Protein AF-A0A2I0NYL1-F1 (afdb_monomer_lite)

Sequence (52 aa):
TIPDMVKVYNPAFDATPAALDTGIITEHGIFRLPDDLSVIRQMRSGMRDGVL

Structure (mmCIF, N/CA/C/O backbone):
data_AF-A0A2I0NYL1-F1
#
_entry.id   AF-A0A2I0NYL1-F1
#
loop_
_atom_site.group_PDB
_atom_site.id
_atom_site.type_symbol
_atom_site.label_atom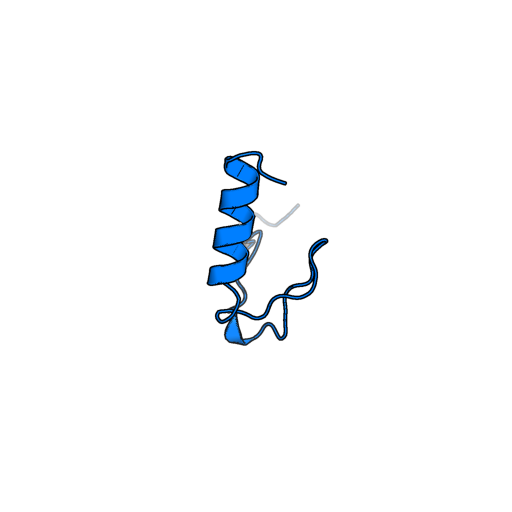_id
_atom_site.label_alt_id
_atom_site.label_comp_id
_atom_site.label_asym_id
_atom_site.label_entity_id
_atom_site.label_seq_id
_atom_site.pdbx_PDB_ins_code
_atom_site.Cartn_x
_atom_site.Cartn_y
_atom_site.Cartn_z
_atom_site.occupancy
_atom_site.B_iso_or_equiv
_atom_site.auth_seq_id
_atom_site.auth_comp_id
_atom_site.auth_asym_id
_atom_site.auth_atom_id
_atom_site.pdbx_PDB_model_num
ATOM 1 N N . THR A 1 1 ? 31.518 0.750 -16.376 1.00 68.62 1 THR A N 1
ATOM 2 C CA . THR A 1 1 ? 30.816 1.673 -17.291 1.00 68.62 1 THR A CA 1
ATOM 3 C C . THR A 1 1 ? 29.777 0.890 -18.060 1.00 68.62 1 THR A C 1
ATOM 5 O O . THR A 1 1 ? 30.052 -0.255 -18.397 1.00 68.62 1 THR A O 1
ATOM 8 N N . ILE A 1 2 ? 28.586 1.449 -18.263 1.00 77.38 2 ILE A N 1
ATOM 9 C CA . ILE A 1 2 ? 27.523 0.826 -19.070 1.00 77.38 2 ILE A CA 1
ATOM 10 C C . ILE A 1 2 ? 27.840 1.105 -20.552 1.00 77.38 2 ILE A C 1
ATOM 12 O O . ILE A 1 2 ? 28.262 2.222 -20.836 1.00 77.38 2 ILE A O 1
ATOM 16 N N . PRO A 1 3 ? 27.689 0.143 -21.482 1.00 87.12 3 PRO A N 1
ATOM 17 C CA . PRO A 1 3 ? 27.942 0.390 -22.902 1.00 87.12 3 PRO A CA 1
ATOM 18 C C . PRO A 1 3 ? 26.972 1.425 -23.495 1.00 87.12 3 PRO A C 1
ATOM 20 O O . PRO A 1 3 ? 25.769 1.355 -23.244 1.00 87.12 3 PRO A O 1
ATOM 23 N N . ASP A 1 4 ? 27.489 2.327 -24.334 1.00 83.56 4 ASP A N 1
ATOM 24 C CA . ASP A 1 4 ? 26.805 3.550 -24.800 1.00 83.56 4 ASP A CA 1
ATOM 25 C C . ASP A 1 4 ? 25.447 3.330 -25.492 1.00 83.56 4 ASP A C 1
ATOM 27 O O . ASP A 1 4 ? 24.598 4.215 -25.507 1.00 83.56 4 ASP A O 1
ATOM 31 N N . MET A 1 5 ? 25.218 2.148 -26.065 1.00 83.19 5 MET A N 1
ATOM 32 C CA . MET A 1 5 ? 24.040 1.844 -26.890 1.00 83.19 5 MET A CA 1
ATOM 33 C C . MET A 1 5 ? 22.990 0.986 -26.169 1.00 83.19 5 MET A C 1
ATOM 35 O O . MET A 1 5 ? 22.005 0.560 -26.779 1.00 83.19 5 MET A O 1
ATOM 39 N N . VAL A 1 6 ? 23.187 0.695 -24.880 1.00 88.62 6 VAL A N 1
ATOM 40 C CA . VAL A 1 6 ? 22.242 -0.124 -24.113 1.00 88.62 6 VAL A CA 1
ATOM 41 C C . VAL A 1 6 ? 21.079 0.747 -23.650 1.00 88.62 6 VAL A C 1
ATOM 43 O O . VAL A 1 6 ? 21.243 1.660 -22.844 1.00 88.62 6 VAL A O 1
ATOM 46 N N . LYS A 1 7 ? 19.871 0.443 -24.136 1.00 89.81 7 LYS A N 1
ATOM 47 C CA . LYS A 1 7 ? 18.642 1.025 -23.588 1.00 89.81 7 LYS A CA 1
ATOM 48 C C . LYS A 1 7 ? 18.460 0.531 -22.154 1.00 89.81 7 LYS A C 1
ATOM 50 O O . LYS A 1 7 ? 18.349 -0.672 -21.932 1.00 89.81 7 LYS A O 1
ATOM 55 N N . VAL A 1 8 ? 18.407 1.457 -21.201 1.00 88.88 8 VAL A N 1
ATOM 56 C CA . VAL A 1 8 ? 18.195 1.157 -19.781 1.00 88.88 8 VAL A CA 1
ATOM 57 C C . VAL A 1 8 ? 16.806 1.626 -19.369 1.00 88.88 8 VAL A C 1
ATOM 59 O O . VAL A 1 8 ? 16.434 2.774 -19.607 1.00 88.88 8 VAL A O 1
ATOM 62 N N . TYR A 1 9 ? 16.058 0.739 -18.718 1.00 91.25 9 TYR A N 1
ATOM 63 C CA . TYR A 1 9 ? 14.869 1.099 -17.957 1.00 91.25 9 TYR A CA 1
ATOM 64 C C . TYR A 1 9 ? 15.215 1.000 -16.471 1.00 91.25 9 TYR A C 1
ATOM 66 O O . TYR A 1 9 ? 15.444 -0.094 -15.965 1.00 91.25 9 TYR A O 1
ATOM 74 N N . ASN A 1 10 ? 15.321 2.149 -15.800 1.00 93.50 10 ASN A N 1
ATOM 75 C CA . ASN A 1 10 ? 15.698 2.244 -14.387 1.00 93.50 10 ASN A CA 1
ATOM 76 C C . ASN A 1 10 ? 14.747 3.190 -13.636 1.00 93.50 10 ASN A C 1
ATOM 78 O O . ASN A 1 10 ? 15.151 4.292 -13.251 1.00 93.50 10 ASN A O 1
ATOM 82 N N . PRO A 1 11 ? 13.461 2.828 -13.499 1.00 95.31 11 PRO A N 1
ATOM 83 C CA . PRO A 1 11 ? 12.570 3.563 -12.617 1.00 95.31 11 PRO A CA 1
ATOM 84 C C . PRO A 1 11 ? 13.052 3.404 -11.170 1.00 95.31 11 PRO A C 1
ATOM 86 O O . PRO A 1 11 ? 13.461 2.323 -10.760 1.00 95.31 11 PRO A O 1
ATOM 89 N N . ALA A 1 12 ? 12.992 4.481 -10.388 1.00 97.19 12 ALA A N 1
ATOM 90 C CA . ALA A 1 12 ? 13.375 4.423 -8.978 1.00 97.19 12 ALA A CA 1
ATOM 91 C C . ALA A 1 12 ? 12.367 3.626 -8.130 1.00 97.19 12 ALA A C 1
ATOM 93 O O . ALA A 1 12 ? 12.757 3.004 -7.148 1.00 97.19 12 ALA A O 1
ATOM 94 N N . PHE A 1 13 ? 11.086 3.655 -8.513 1.00 97.19 13 PHE A N 1
ATOM 95 C CA . PHE A 1 13 ? 9.978 3.028 -7.793 1.00 97.19 13 PHE A CA 1
ATOM 96 C C . PHE A 1 13 ? 8.871 2.595 -8.759 1.00 97.19 13 PHE A C 1
ATOM 98 O O . PHE A 1 13 ? 8.768 3.119 -9.873 1.00 97.19 13 PHE A O 1
ATOM 105 N N . ASP A 1 14 ? 8.005 1.708 -8.281 1.00 96.94 14 ASP A N 1
ATOM 106 C CA . ASP A 1 14 ? 6.695 1.401 -8.845 1.00 96.94 14 ASP A CA 1
ATOM 107 C C . ASP A 1 14 ? 5.596 1.625 -7.787 1.00 96.94 14 ASP A C 1
ATOM 109 O O . ASP A 1 14 ? 5.865 2.036 -6.656 1.00 96.94 14 ASP A O 1
ATOM 113 N N . ALA A 1 15 ? 4.336 1.443 -8.180 1.00 96.25 15 ALA A N 1
ATOM 114 C CA . ALA A 1 15 ? 3.197 1.561 -7.281 1.00 96.25 15 ALA A CA 1
ATOM 115 C C . ALA A 1 15 ? 2.522 0.199 -7.131 1.00 96.25 15 ALA A C 1
ATOM 117 O O . ALA A 1 15 ? 2.122 -0.415 -8.121 1.00 96.25 15 ALA A O 1
ATOM 118 N N . THR A 1 16 ? 2.339 -0.236 -5.886 1.00 96.12 16 THR A N 1
ATOM 119 C CA . THR A 1 16 ? 1.542 -1.423 -5.563 1.00 96.12 16 THR A CA 1
ATOM 120 C C . THR A 1 16 ? 0.068 -1.021 -5.414 1.00 96.12 16 THR A C 1
ATOM 122 O O . THR A 1 16 ? -0.231 -0.085 -4.668 1.00 96.12 16 THR A O 1
ATOM 125 N N . PRO A 1 17 ? -0.881 -1.664 -6.123 1.00 96.31 17 PRO A N 1
ATOM 126 C CA . PRO A 1 17 ? -2.304 -1.432 -5.900 1.00 96.31 17 PRO A CA 1
ATOM 127 C C . PRO A 1 17 ? -2.714 -1.804 -4.472 1.00 96.31 17 PRO A C 1
ATOM 129 O O . PRO A 1 17 ? -2.464 -2.922 -4.035 1.00 96.31 17 PRO A O 1
ATOM 132 N N . ALA A 1 18 ? -3.442 -0.917 -3.790 1.00 95.00 18 ALA A N 1
ATOM 133 C CA . ALA A 1 18 ? -3.832 -1.101 -2.386 1.00 95.00 18 ALA A CA 1
ATOM 134 C C . ALA A 1 18 ? -4.629 -2.391 -2.110 1.00 95.00 18 ALA A C 1
ATOM 136 O O . ALA A 1 18 ? -4.594 -2.910 -1.004 1.00 95.00 18 ALA A O 1
ATOM 137 N N . ALA A 1 19 ? -5.324 -2.938 -3.115 1.00 95.12 19 ALA A N 1
ATOM 138 C CA . ALA A 1 19 ? -6.047 -4.207 -2.993 1.00 95.12 19 ALA A CA 1
ATOM 139 C C . ALA A 1 19 ? -5.128 -5.429 -2.775 1.00 95.12 19 ALA A C 1
ATOM 141 O O . ALA A 1 19 ? -5.626 -6.502 -2.441 1.00 95.12 19 ALA A O 1
ATOM 142 N N . LEU A 1 20 ? -3.813 -5.288 -2.990 1.00 97.06 20 LEU A N 1
ATOM 143 C CA . LEU A 1 20 ? -2.816 -6.327 -2.715 1.00 97.06 20 LEU A CA 1
ATOM 144 C C . LEU A 1 20 ? -2.225 -6.219 -1.301 1.00 97.06 20 LEU A C 1
ATOM 146 O O . LEU A 1 20 ? -1.636 -7.185 -0.813 1.00 97.06 20 LEU A O 1
ATOM 150 N N . ASP A 1 21 ? -2.413 -5.086 -0.625 1.00 96.25 21 ASP A N 1
ATOM 151 C CA . ASP A 1 21 ? -1.912 -4.872 0.726 1.00 96.25 21 ASP A CA 1
ATOM 152 C C . ASP A 1 21 ? -2.925 -5.403 1.746 1.00 96.25 21 ASP A C 1
ATOM 154 O O . ASP A 1 21 ? -4.039 -4.899 1.874 1.00 96.25 21 ASP A O 1
ATOM 158 N N . THR A 1 22 ? -2.537 -6.408 2.537 1.00 97.50 22 THR A N 1
ATOM 159 C CA . THR A 1 22 ? -3.394 -6.904 3.638 1.00 97.50 22 THR A CA 1
ATOM 160 C C . THR A 1 22 ? -3.564 -5.858 4.748 1.00 97.50 22 THR A C 1
ATOM 162 O O . THR A 1 22 ? -4.567 -5.854 5.464 1.00 97.50 22 THR A O 1
ATOM 165 N N . GLY A 1 23 ? -2.580 -4.971 4.904 1.00 97.06 23 GLY A N 1
ATOM 166 C CA . GLY A 1 23 ? -2.629 -3.845 5.823 1.00 97.06 23 GLY A CA 1
ATOM 167 C C . GLY 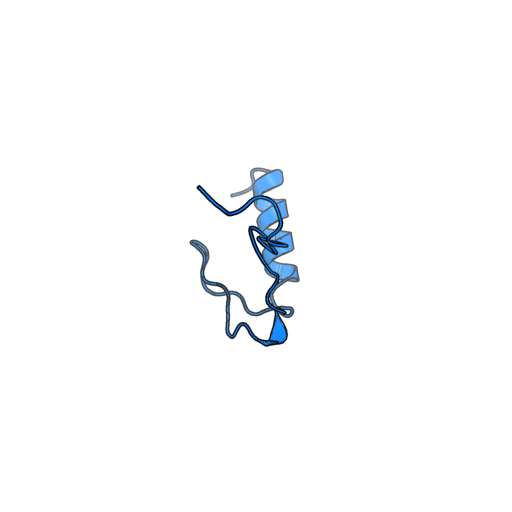A 1 23 ? -1.335 -3.035 5.814 1.00 97.06 23 GLY A C 1
ATOM 168 O O . GLY A 1 23 ? -0.274 -3.536 5.447 1.00 97.06 23 GLY A O 1
ATOM 169 N N . ILE A 1 24 ? -1.435 -1.784 6.250 1.00 97.06 24 ILE A N 1
ATOM 170 C CA . ILE A 1 24 ? -0.337 -0.829 6.399 1.00 97.06 24 ILE A CA 1
ATOM 171 C C . ILE A 1 24 ? -0.056 -0.671 7.893 1.00 97.06 24 ILE A C 1
ATOM 173 O O . ILE A 1 24 ? -0.950 -0.302 8.652 1.00 97.06 24 ILE A O 1
ATOM 177 N N . ILE A 1 25 ? 1.176 -0.952 8.317 1.00 97.44 25 ILE A N 1
ATOM 178 C CA . ILE A 1 25 ? 1.603 -0.813 9.716 1.00 97.44 25 ILE A CA 1
ATOM 179 C C . ILE A 1 25 ? 2.230 0.568 9.913 1.00 97.44 25 ILE A C 1
ATOM 181 O O . ILE A 1 25 ? 3.130 0.953 9.167 1.00 97.44 25 ILE A O 1
ATOM 185 N N . THR A 1 26 ? 1.780 1.285 10.939 1.00 96.06 26 THR A N 1
ATOM 186 C CA . THR A 1 26 ? 2.334 2.574 11.366 1.00 96.06 26 THR A CA 1
ATOM 187 C C . THR A 1 26 ? 2.508 2.608 12.888 1.00 96.06 26 THR A C 1
ATOM 189 O O . THR A 1 26 ? 2.110 1.686 13.604 1.00 96.06 26 THR A O 1
ATOM 192 N N . GLU A 1 27 ? 3.069 3.693 13.410 1.00 95.12 27 GLU A N 1
ATOM 193 C CA . GLU A 1 27 ? 3.152 3.993 14.843 1.00 95.12 27 GLU A CA 1
ATOM 194 C C . GLU A 1 27 ? 1.780 4.133 15.530 1.00 95.12 27 GLU A C 1
ATOM 196 O O . GLU A 1 27 ? 1.688 4.058 16.754 1.00 95.12 27 GLU A O 1
ATOM 201 N N . HIS A 1 28 ? 0.711 4.305 14.749 1.00 92.88 28 HIS A N 1
ATOM 202 C CA . HIS A 1 28 ? -0.666 4.441 15.226 1.00 92.88 28 HIS A CA 1
ATOM 203 C C . HIS A 1 28 ? -1.479 3.140 15.119 1.00 92.88 28 HIS A C 1
ATOM 205 O O . HIS A 1 28 ? -2.655 3.129 15.484 1.00 92.88 28 HIS A O 1
ATOM 211 N N . GLY A 1 29 ? -0.872 2.048 14.640 1.00 95.19 29 GLY A N 1
ATOM 212 C CA . GLY A 1 29 ? -1.512 0.739 14.504 1.00 95.19 29 GLY A CA 1
ATOM 213 C C . GLY A 1 29 ? -1.520 0.210 13.069 1.00 95.19 29 GLY A C 1
ATOM 214 O O . GLY A 1 29 ? -0.658 0.543 12.260 1.00 95.19 29 GLY A O 1
ATOM 215 N N . ILE A 1 30 ? -2.480 -0.670 12.769 1.00 97.06 30 ILE A N 1
ATOM 216 C CA . ILE A 1 30 ? -2.627 -1.317 11.458 1.00 97.06 30 ILE A CA 1
ATOM 217 C C . ILE A 1 30 ? -3.854 -0.746 10.751 1.00 97.06 30 ILE A C 1
ATOM 219 O O . ILE A 1 30 ? -4.950 -0.817 11.306 1.00 97.06 30 ILE A O 1
ATOM 223 N N . PHE A 1 31 ? -3.677 -0.273 9.517 1.00 97.19 31 PHE A N 1
ATOM 224 C CA . PHE A 1 31 ? -4.744 0.251 8.662 1.00 97.19 31 PHE A CA 1
ATOM 225 C C . PHE A 1 31 ? -5.010 -0.649 7.453 1.00 97.19 31 PHE A C 1
ATOM 227 O O . PHE A 1 31 ? -4.079 -1.155 6.828 1.00 97.19 31 PHE A O 1
ATOM 234 N N . ARG A 1 32 ? -6.277 -0.822 7.087 1.00 97.19 32 ARG A N 1
ATOM 235 C CA . ARG A 1 32 ? -6.749 -1.552 5.907 1.00 97.19 32 ARG A CA 1
ATOM 236 C C . ARG A 1 32 ? -7.349 -0.572 4.916 1.00 97.19 32 ARG A C 1
ATOM 238 O O . ARG A 1 32 ? -8.229 0.216 5.256 1.00 97.19 32 ARG A O 1
ATOM 245 N N . LEU A 1 33 ? -6.854 -0.603 3.683 1.00 96.25 33 LEU A N 1
ATOM 246 C CA . LEU A 1 33 ? -7.342 0.276 2.630 1.00 96.25 33 LEU A CA 1
ATOM 247 C C . LEU A 1 33 ? -8.397 -0.426 1.762 1.00 96.25 33 LEU A C 1
ATOM 249 O O . LEU A 1 33 ? -8.263 -1.617 1.492 1.00 96.25 33 LEU A O 1
ATOM 253 N N . PRO A 1 34 ? -9.413 0.316 1.278 1.00 94.56 34 PRO A N 1
ATOM 254 C CA . PRO A 1 34 ? -9.664 1.743 1.522 1.00 94.56 34 PRO A CA 1
ATOM 255 C C . PRO A 1 34 ? -10.450 2.037 2.816 1.00 94.56 34 PRO A C 1
ATOM 257 O O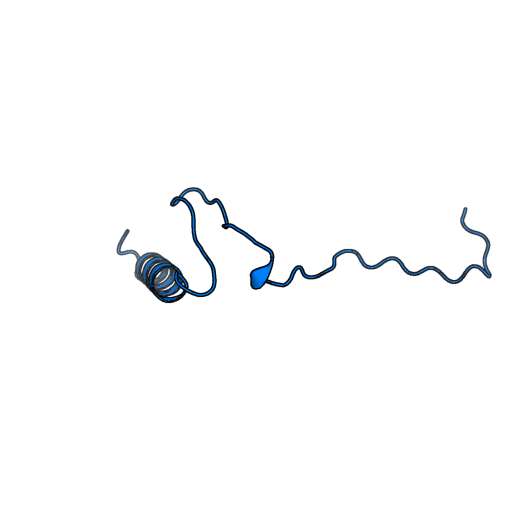 . PRO A 1 34 ? -10.713 3.207 3.099 1.00 94.56 34 PRO A O 1
ATOM 260 N N . ASP A 1 35 ? -10.839 1.011 3.572 1.00 95.81 35 ASP A N 1
ATOM 261 C CA . ASP A 1 35 ? -11.810 1.103 4.671 1.00 95.81 35 ASP A CA 1
ATOM 262 C C . ASP 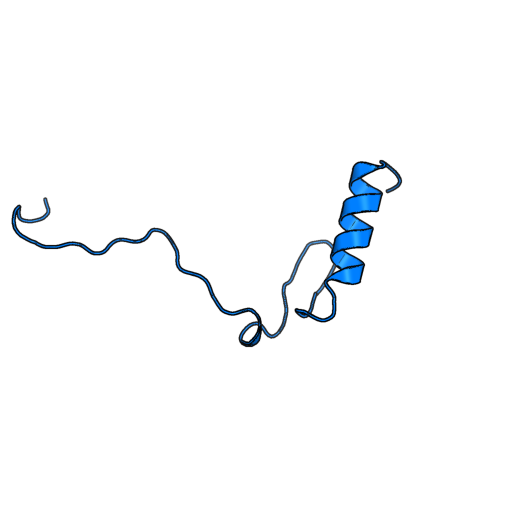A 1 35 ? -11.434 2.147 5.735 1.00 95.81 35 ASP A C 1
ATOM 264 O O . ASP A 1 35 ? -12.272 2.953 6.147 1.00 95.81 35 ASP A O 1
ATOM 268 N N . ASP A 1 36 ? -10.155 2.228 6.101 1.00 96.62 36 ASP A N 1
ATOM 269 C CA . ASP A 1 36 ? -9.692 3.116 7.170 1.00 96.62 36 ASP A CA 1
ATOM 270 C C . ASP A 1 36 ? -9.354 4.549 6.712 1.00 96.62 36 ASP A C 1
ATOM 272 O O 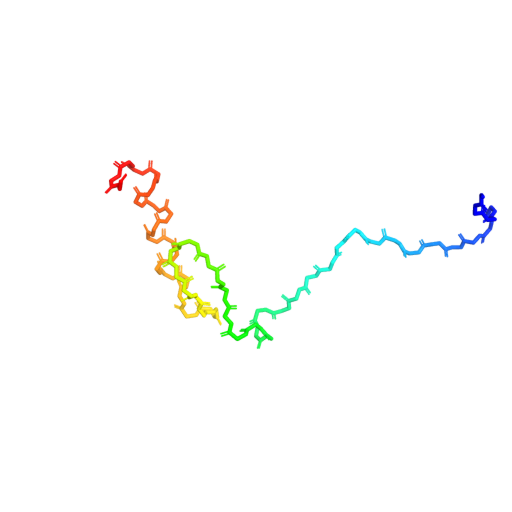. ASP A 1 36 ? -8.844 5.367 7.486 1.00 96.62 36 ASP A O 1
ATOM 276 N N . LEU A 1 37 ? -9.654 4.919 5.461 1.00 95.12 37 LEU A N 1
ATOM 277 C CA . L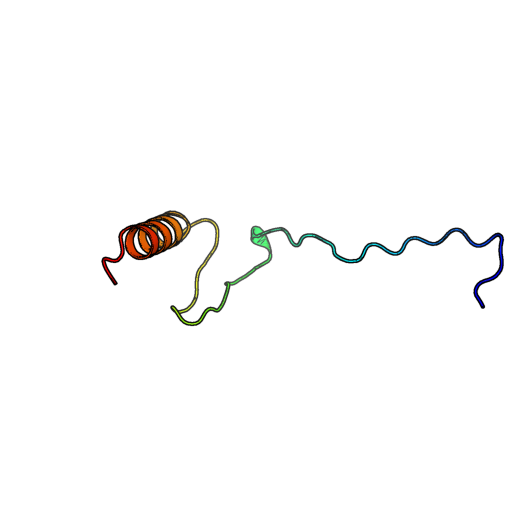EU A 1 37 ? -9.338 6.258 4.942 1.00 95.12 37 LEU A CA 1
ATOM 278 C C . LEU A 1 37 ? -10.011 7.393 5.729 1.00 95.12 37 LEU A C 1
ATOM 280 O O . LEU A 1 37 ? -9.451 8.489 5.815 1.00 95.12 37 LEU A O 1
ATOM 284 N N . SER A 1 38 ? -11.204 7.168 6.284 1.00 95.75 38 SER A N 1
ATOM 285 C CA . SER A 1 38 ? -11.907 8.164 7.105 1.00 95.75 38 SER A CA 1
ATOM 286 C C . SER A 1 38 ? -11.159 8.439 8.414 1.00 95.75 38 SER A C 1
ATOM 288 O O . SER A 1 38 ? -10.924 9.602 8.750 1.00 95.75 38 SER A O 1
ATOM 290 N N . VAL A 1 39 ? -10.699 7.381 9.084 1.00 94.44 39 VAL A N 1
ATOM 291 C CA . VAL A 1 39 ? -9.909 7.440 10.320 1.00 94.44 39 VAL A CA 1
ATOM 292 C C . VAL A 1 39 ? -8.589 8.163 10.069 1.00 94.44 39 VAL A C 1
ATOM 294 O O . VAL A 1 39 ? -8.274 9.130 10.763 1.00 94.44 39 VAL A O 1
ATOM 297 N N . ILE A 1 40 ? -7.866 7.781 9.011 1.00 94.56 40 ILE A N 1
ATOM 298 C CA . ILE A 1 40 ? -6.598 8.419 8.622 1.00 94.56 40 ILE A CA 1
ATOM 299 C C . ILE A 1 40 ? -6.799 9.925 8.375 1.00 94.56 40 ILE A C 1
ATOM 301 O O . ILE A 1 40 ? -5.988 10.753 8.800 1.00 94.56 40 ILE A O 1
ATOM 305 N N . ARG A 1 41 ? -7.897 10.318 7.713 1.00 94.00 41 ARG A N 1
ATOM 306 C CA . ARG A 1 41 ? -8.209 11.736 7.458 1.00 94.00 41 ARG A CA 1
ATOM 307 C C . ARG A 1 41 ? -8.487 12.510 8.743 1.00 94.00 41 ARG A C 1
ATOM 309 O O . ARG A 1 41 ? -7.993 13.634 8.857 1.00 94.00 41 ARG A O 1
ATOM 316 N N . GLN A 1 42 ? -9.237 11.922 9.675 1.00 92.94 42 GLN A N 1
ATOM 317 C CA . GLN A 1 42 ? -9.548 12.532 10.968 1.00 92.94 42 GLN A CA 1
ATOM 318 C C . GLN A 1 42 ? -8.294 12.685 11.840 1.00 92.94 42 GLN A C 1
ATOM 320 O O . GLN A 1 42 ? -8.090 13.740 12.440 1.00 92.94 42 GLN A O 1
ATOM 325 N N . MET A 1 43 ? -7.413 11.681 11.861 1.00 90.06 43 MET A N 1
ATOM 326 C CA . MET A 1 43 ? -6.120 11.774 12.549 1.00 90.06 43 MET A CA 1
ATOM 327 C C . MET A 1 43 ? -5.276 12.908 11.964 1.00 90.06 43 MET A C 1
ATOM 329 O O . MET A 1 43 ? -4.801 13.779 12.691 1.00 90.06 43 MET A O 1
ATOM 333 N N . ARG A 1 44 ? -5.187 12.985 10.630 1.00 88.62 44 ARG A N 1
ATOM 334 C CA . ARG A 1 44 ? -4.453 14.058 9.948 1.00 88.62 44 ARG A CA 1
ATOM 335 C C . ARG A 1 44 ? -5.047 15.444 10.233 1.00 88.62 44 ARG A C 1
ATOM 337 O O . ARG A 1 44 ? -4.294 16.412 10.206 1.00 88.62 44 ARG A O 1
ATOM 344 N N . SER A 1 45 ? -6.366 15.590 10.417 1.00 86.62 45 SER A N 1
ATOM 345 C CA . SER A 1 45 ? -6.964 16.879 10.815 1.00 86.62 45 SER A CA 1
ATOM 346 C C . SER A 1 45 ? -6.688 17.212 12.275 1.00 86.62 45 SER A C 1
ATOM 348 O O . SER A 1 45 ? -6.218 18.311 12.534 1.00 86.62 45 SER A O 1
ATOM 350 N N . GLY A 1 46 ? -6.849 16.256 13.196 1.00 78.12 46 GLY A N 1
ATOM 351 C CA . GLY A 1 46 ? -6.525 16.462 14.613 1.00 78.12 46 GLY A CA 1
ATOM 352 C C . GLY A 1 46 ? -5.071 16.899 14.834 1.00 78.12 46 GLY A C 1
ATOM 353 O O . GLY A 1 46 ? -4.817 17.799 15.629 1.00 78.12 46 GLY A O 1
ATOM 354 N N . MET A 1 47 ? -4.135 16.349 14.049 1.00 71.94 47 MET A N 1
ATOM 355 C CA . MET A 1 47 ? -2.724 16.766 14.047 1.00 71.94 47 MET A CA 1
ATOM 356 C C . MET A 1 47 ? -2.495 18.171 13.468 1.00 71.94 47 MET A C 1
ATOM 358 O O . MET A 1 47 ? -1.593 18.872 13.915 1.00 71.94 47 MET A O 1
ATOM 362 N N . ARG A 1 48 ? -3.273 18.597 12.462 1.00 70.06 48 ARG A N 1
ATOM 363 C CA . ARG A 1 48 ? -3.163 19.957 11.893 1.00 70.06 48 ARG A CA 1
ATOM 364 C C . ARG A 1 48 ? -3.706 21.019 12.840 1.00 70.06 48 ARG A C 1
ATOM 366 O O . ARG A 1 48 ? -3.167 22.119 12.872 1.00 70.06 48 ARG A O 1
ATOM 373 N N . ASP A 1 49 ? -4.740 20.669 13.594 1.00 77.12 49 ASP A N 1
ATOM 374 C CA . ASP A 1 49 ? -5.419 21.580 14.511 1.00 77.12 49 ASP A CA 1
ATOM 375 C C . ASP A 1 49 ? -4.766 21.591 15.911 1.00 77.12 49 ASP A C 1
ATOM 377 O O . ASP A 1 49 ? -5.207 22.324 16.792 1.00 77.12 49 ASP A O 1
ATOM 381 N N . GLY A 1 50 ? -3.702 20.800 16.119 1.00 56.47 50 GLY A N 1
ATOM 382 C CA . GLY A 1 50 ? -2.956 20.729 17.381 1.00 56.47 50 GLY A CA 1
ATOM 383 C C . GLY A 1 50 ? -3.747 20.121 18.544 1.00 56.47 50 GLY A C 1
ATOM 384 O O . GLY A 1 50 ? -3.491 20.463 19.694 1.00 56.47 50 GLY A O 1
ATOM 385 N N . VAL A 1 51 ? -4.732 19.261 18.257 1.00 59.97 51 VAL A N 1
ATOM 386 C CA . VAL A 1 51 ? -5.658 18.680 19.255 1.00 59.97 51 VAL A CA 1
ATOM 387 C C . VAL A 1 51 ? -5.200 17.286 19.732 1.00 59.97 51 VAL A C 1
ATOM 389 O O . VAL A 1 51 ? -5.957 16.560 20.371 1.00 59.97 51 VAL A O 1
ATOM 392 N N . LEU A 1 52 ? -3.953 16.900 19.449 1.00 54.31 52 LEU A N 1
ATOM 393 C CA . LEU A 1 52 ? -3.314 15.676 19.947 1.00 54.31 52 LEU A CA 1
ATOM 394 C C . LEU A 1 52 ? -1.976 16.000 20.609 1.00 54.31 52 LEU A C 1
ATOM 396 O O . LEU A 1 52 ? -1.235 16.825 20.028 1.00 54.31 52 LEU A O 1
#

Radius of gyration: 19.04 Å; chains: 1; bounding box: 43×28×47 Å

pLDDT: mean 89.5, std 10.94, range [54.31, 97.5]

Foldseek 3Di:
DDDPPDDDDDDPDDDDDLVPDPWDQDPVGTHRPPVCVVVVVVVVVCVVVVVD

Secondary structure (DSSP, 8-state):
---TT------S-----GGG-S-EEETTEEE-TTTTHHHHHHHHHHHHTT--